Protein AF-A0A4V2XXW0-F1 (afdb_monomer)

Radius of gyration: 16.58 Å; Cα contacts (8 Å, 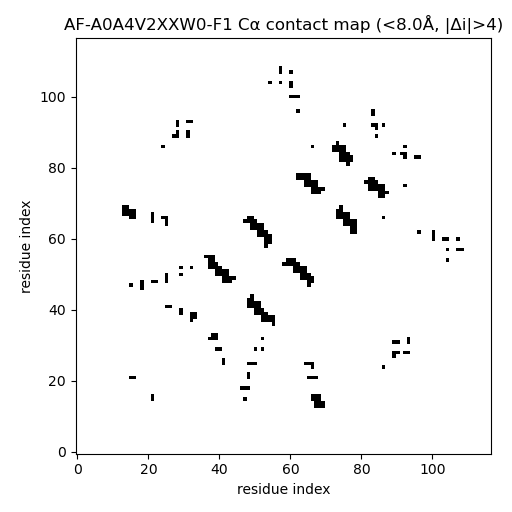|Δi|>4): 169; chains: 1; bounding box: 46×36×48 Å

Solvent-accessible surface area (backbone atoms only — not comparable to full-atom values): 6892 Å² total; per-residue (Å²): 137,90,75,67,95,77,63,73,76,74,73,75,77,59,52,59,49,65,66,67,59,36,47,52,50,46,51,54,38,42,53,54,34,42,75,74,63,34,41,68,46,82,46,74,60,84,87,43,56,33,33,38,37,23,40,74,92,43,69,88,48,64,52,44,35,34,45,29,42,52,96,97,39,52,26,34,25,42,74,88,67,49,77,69,38,50,55,91,41,42,66,62,37,44,52,54,50,48,63,67,44,46,63,60,50,52,68,72,63,45,70,82,62,72,78,76,117

Secondary structure (DSSP, 8-state):
-PPPTTPPPPPPPPEEPPHHHHHHHHHHHHHHHHHTT-EEEEEEETTEEEEEEE-SS-TTSEEEEEEEEETTEEEEE-TT--EEEETT-HHHHHHHHHHHHHHHHHHHS-GGGTT--

Structure (mmCIF, N/CA/C/O backbone):
data_AF-A0A4V2XXW0-F1
#
_entry.id   AF-A0A4V2XXW0-F1
#
loop_
_atom_site.group_PDB
_atom_site.id
_atom_site.type_symbol
_atom_site.label_atom_id
_atom_site.label_alt_id
_atom_site.label_comp_id
_atom_site.label_asym_id
_atom_site.label_entity_id
_atom_site.label_seq_id
_atom_site.pdbx_PDB_ins_code
_atom_site.Cartn_x
_atom_site.Cartn_y
_atom_site.Cartn_z
_atom_site.occupancy
_atom_site.B_iso_or_equiv
_atom_site.auth_seq_id
_atom_site.auth_comp_id
_atom_site.auth_asym_id
_atom_site.auth_atom_id
_atom_site.pdbx_PDB_model_num
ATOM 1 N N . MET A 1 1 ? 33.685 -18.023 4.862 1.00 41.94 1 MET A N 1
ATOM 2 C CA . MET A 1 1 ? 32.243 -17.695 4.828 1.00 41.94 1 MET A CA 1
ATOM 3 C C . MET A 1 1 ? 31.593 -18.658 3.841 1.00 41.94 1 MET A C 1
ATOM 5 O O . MET A 1 1 ? 31.868 -18.550 2.656 1.00 41.94 1 MET A O 1
ATOM 9 N N . TRP A 1 2 ? 30.878 -19.681 4.318 1.00 52.62 2 TRP A N 1
ATOM 10 C CA . TRP A 1 2 ? 30.232 -20.686 3.462 1.00 52.62 2 TRP A CA 1
ATOM 11 C C . TRP A 1 2 ? 28.891 -20.127 2.977 1.00 52.62 2 TRP A C 1
ATOM 13 O O . TRP 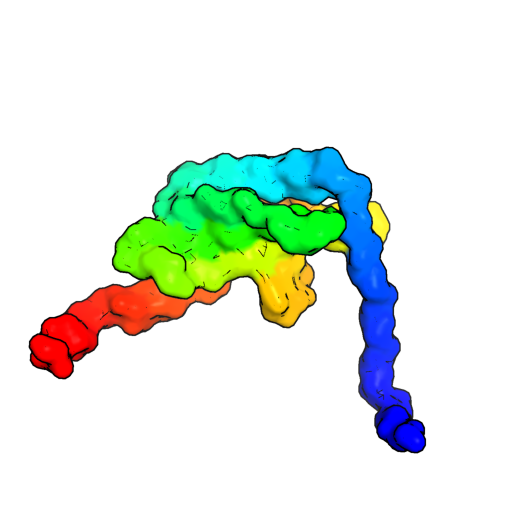A 1 2 ? 28.028 -19.816 3.793 1.00 52.62 2 TRP A O 1
ATOM 23 N N . ILE A 1 3 ? 28.742 -19.948 1.665 1.00 51.56 3 ILE A N 1
ATOM 24 C CA . ILE A 1 3 ? 27.471 -19.590 1.029 1.00 51.56 3 ILE A CA 1
ATOM 25 C C . ILE A 1 3 ? 26.876 -20.897 0.483 1.00 51.56 3 ILE A C 1
ATOM 27 O O . ILE A 1 3 ? 27.563 -21.581 -0.280 1.00 51.56 3 ILE A O 1
ATOM 31 N N . PRO A 1 4 ? 25.658 -21.303 0.884 1.00 47.44 4 PRO A N 1
ATOM 32 C CA . PRO A 1 4 ? 25.052 -22.529 0.384 1.00 47.44 4 PRO A CA 1
ATOM 33 C C . PRO A 1 4 ? 24.756 -22.414 -1.126 1.00 47.44 4 PRO A C 1
ATOM 35 O O . PRO A 1 4 ? 24.288 -21.365 -1.574 1.00 47.44 4 PRO A O 1
ATOM 38 N N . PRO A 1 5 ? 24.976 -23.488 -1.910 1.00 60.94 5 PRO A N 1
ATOM 39 C CA . PRO A 1 5 ? 24.909 -23.475 -3.379 1.00 60.94 5 PRO A CA 1
ATOM 40 C C . PRO A 1 5 ? 23.516 -23.177 -3.966 1.00 60.94 5 PRO A C 1
ATOM 42 O O . PRO A 1 5 ? 23.414 -22.908 -5.157 1.00 60.94 5 PRO A O 1
ATOM 45 N N . ASN A 1 6 ? 22.466 -23.167 -3.136 1.00 49.94 6 ASN A N 1
ATOM 46 C CA . ASN A 1 6 ? 21.077 -22.894 -3.525 1.00 49.94 6 ASN A CA 1
ATOM 47 C C . ASN A 1 6 ? 20.503 -21.607 -2.908 1.00 49.94 6 ASN A C 1
ATOM 49 O O . ASN A 1 6 ? 19.283 -21.456 -2.834 1.00 49.94 6 ASN 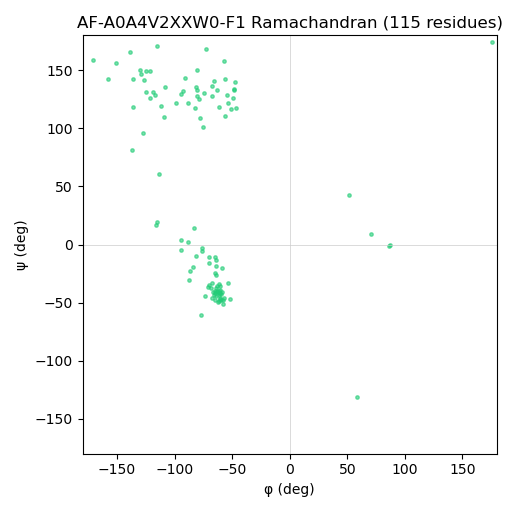A O 1
ATOM 53 N N . ALA A 1 7 ? 21.339 -20.674 -2.442 1.00 48.22 7 ALA A N 1
ATOM 54 C CA . ALA A 1 7 ? 20.830 -19.349 -2.100 1.00 48.22 7 ALA A CA 1
ATOM 55 C C . ALA A 1 7 ? 20.251 -18.715 -3.383 1.00 48.22 7 ALA A C 1
ATOM 57 O O . ALA A 1 7 ? 21.006 -18.553 -4.346 1.00 48.22 7 ALA A O 1
ATOM 58 N N . PRO A 1 8 ? 18.942 -18.386 -3.449 1.00 48.25 8 PRO A N 1
ATOM 59 C CA . PRO A 1 8 ? 18.407 -17.670 -4.598 1.00 48.25 8 PRO A CA 1
ATOM 60 C C . PRO A 1 8 ? 19.249 -16.412 -4.773 1.00 48.25 8 PRO A C 1
ATOM 62 O O . PRO A 1 8 ? 19.485 -15.698 -3.793 1.00 48.25 8 PRO A O 1
ATOM 65 N N . ALA A 1 9 ? 19.751 -16.187 -5.991 1.00 49.50 9 ALA A N 1
ATOM 66 C CA . ALA A 1 9 ? 20.509 -14.987 -6.309 1.00 49.50 9 ALA A CA 1
ATOM 67 C C . ALA A 1 9 ? 19.723 -13.803 -5.750 1.00 49.50 9 ALA A C 1
ATOM 69 O O . ALA A 1 9 ? 18.553 -13.624 -6.099 1.00 49.50 9 ALA A O 1
ATOM 70 N N . ALA A 1 10 ? 20.330 -13.078 -4.805 1.00 50.38 10 ALA A N 1
ATOM 71 C CA . ALA A 1 10 ? 19.689 -11.931 -4.195 1.00 50.38 10 ALA A CA 1
ATOM 72 C C . ALA A 1 10 ? 19.194 -11.054 -5.345 1.00 50.38 10 ALA A C 1
ATOM 74 O O . ALA A 1 10 ? 20.001 -10.631 -6.178 1.00 50.38 10 ALA A O 1
ATOM 75 N N . LEU A 1 11 ? 17.870 -10.873 -5.441 1.00 49.41 11 LEU A N 1
ATOM 76 C CA . LEU A 1 11 ? 17.286 -10.006 -6.457 1.00 49.41 11 LEU A CA 1
ATOM 77 C C . LEU A 1 11 ? 18.065 -8.686 -6.413 1.00 49.41 11 LEU A C 1
ATOM 79 O O . LEU A 1 11 ? 18.346 -8.209 -5.304 1.00 49.41 11 LEU A O 1
ATOM 83 N N . PRO A 1 12 ? 18.469 -8.132 -7.571 1.00 54.69 12 PRO A N 1
ATOM 84 C CA . PRO A 1 12 ? 19.259 -6.911 -7.603 1.00 54.69 12 PRO A CA 1
ATOM 85 C C . PRO A 1 12 ? 18.603 -5.882 -6.688 1.00 54.69 12 PRO A C 1
ATOM 87 O O . PRO A 1 12 ? 17.376 -5.736 -6.703 1.00 54.69 12 PRO A O 1
ATOM 90 N N . LEU A 1 13 ? 19.416 -5.230 -5.845 1.00 54.59 13 LEU A N 1
ATOM 91 C CA . LEU A 1 13 ? 18.907 -4.275 -4.868 1.00 54.59 13 LEU A CA 1
ATOM 92 C C . LEU A 1 13 ? 17.966 -3.306 -5.592 1.00 54.59 13 LEU A C 1
ATOM 94 O O . LEU A 1 13 ? 18.373 -2.721 -6.603 1.00 54.59 13 LEU A O 1
ATOM 98 N N . PRO A 1 14 ? 16.719 -3.151 -5.119 1.00 56.34 14 PRO A N 1
ATOM 99 C CA . PRO A 1 14 ? 15.759 -2.295 -5.787 1.00 56.34 14 PRO A CA 1
ATOM 100 C C . PRO A 1 14 ? 16.373 -0.911 -5.971 1.00 56.34 14 PRO A C 1
ATOM 102 O O . PRO A 1 14 ? 16.802 -0.265 -5.012 1.00 56.34 14 PRO A O 1
ATOM 105 N N . THR A 1 15 ? 16.450 -0.463 -7.224 1.00 63.56 15 THR A N 1
ATOM 106 C CA . THR A 1 15 ? 16.888 0.898 -7.519 1.00 63.56 15 THR A CA 1
ATOM 107 C C . THR A 1 15 ? 15.717 1.801 -7.168 1.00 63.56 15 THR A C 1
ATOM 109 O O . THR A 1 15 ? 14.713 1.858 -7.880 1.00 63.56 15 THR A O 1
ATOM 112 N N . TYR A 1 16 ? 15.788 2.437 -6.004 1.00 61.03 16 TYR A N 1
ATOM 113 C CA . TYR A 1 16 ? 14.767 3.384 -5.574 1.00 61.03 16 TYR A CA 1
ATOM 114 C C . TYR A 1 16 ? 14.755 4.563 -6.552 1.00 61.03 16 TYR A C 1
ATOM 116 O O . TYR A 1 16 ? 15.808 5.066 -6.946 1.00 61.03 16 TYR A O 1
ATOM 124 N N . SER A 1 17 ? 13.567 4.972 -6.999 1.00 56.75 17 SER A N 1
ATOM 125 C CA . SER A 1 17 ? 13.425 6.035 -7.999 1.00 56.75 17 SER A CA 1
ATOM 126 C C . SER A 1 17 ? 14.085 7.336 -7.560 1.00 56.75 17 SER A C 1
ATOM 128 O O . SER A 1 17 ? 14.120 7.630 -6.365 1.00 56.75 17 SER A O 1
ATOM 130 N N . GLY A 1 18 ? 14.409 8.200 -8.527 1.00 63.38 18 GLY A N 1
ATOM 131 C CA . GLY A 1 18 ? 14.578 9.624 -8.244 1.00 63.38 18 GLY A CA 1
ATOM 132 C C . GLY A 1 18 ? 13.399 10.157 -7.402 1.00 63.38 18 GLY A C 1
ATOM 133 O O . GLY A 1 18 ? 12.251 9.763 -7.647 1.00 63.38 18 GLY A O 1
ATOM 134 N N . PRO A 1 19 ? 13.660 11.026 -6.412 1.00 67.25 19 PRO A N 1
ATOM 135 C CA . PRO A 1 19 ? 12.765 11.300 -5.279 1.00 67.25 19 PRO A CA 1
ATOM 136 C C . PRO A 1 19 ? 11.335 11.688 -5.691 1.00 67.25 19 PRO A C 1
ATOM 138 O O . PRO A 1 19 ? 10.355 11.305 -5.052 1.00 67.25 19 PRO A O 1
ATOM 141 N N . TRP A 1 20 ? 11.194 12.373 -6.826 1.00 77.75 20 TRP A N 1
ATOM 142 C CA . TRP A 1 20 ? 9.909 12.829 -7.350 1.00 77.75 20 TRP A CA 1
ATOM 143 C C . TRP A 1 20 ? 8.958 11.708 -7.791 1.00 77.75 20 TRP A C 1
ATOM 145 O O . TRP A 1 20 ? 7.763 11.792 -7.506 1.00 77.75 20 TRP A O 1
ATOM 155 N N . ARG A 1 21 ? 9.447 10.648 -8.455 1.00 83.38 21 ARG A N 1
ATOM 156 C CA . ARG A 1 21 ? 8.569 9.588 -8.996 1.00 83.38 21 ARG A CA 1
ATOM 157 C C . ARG A 1 21 ? 8.012 8.688 -7.894 1.00 83.38 21 ARG A C 1
ATOM 159 O O . ARG A 1 21 ? 6.810 8.431 -7.884 1.00 83.38 21 ARG A O 1
ATOM 166 N N . ALA A 1 22 ? 8.843 8.269 -6.935 1.00 84.75 22 ALA A N 1
ATOM 167 C CA . ALA A 1 22 ? 8.373 7.546 -5.750 1.00 84.75 22 ALA A CA 1
ATOM 168 C C . ALA A 1 22 ? 7.354 8.381 -4.985 1.00 84.75 22 ALA A C 1
ATOM 170 O O . ALA A 1 22 ? 6.276 7.885 -4.666 1.00 84.75 22 ALA A O 1
ATOM 171 N N . ARG A 1 23 ? 7.662 9.661 -4.736 1.00 88.56 23 ARG A N 1
ATOM 172 C CA . ARG A 1 23 ? 6.744 10.556 -4.035 1.00 88.56 23 ARG A CA 1
ATOM 173 C C . ARG A 1 23 ? 5.393 10.640 -4.742 1.00 88.56 23 ARG A C 1
ATOM 175 O O . ARG A 1 23 ? 4.376 10.480 -4.080 1.00 88.56 23 ARG A O 1
ATOM 182 N N . TRP A 1 24 ? 5.375 10.812 -6.065 1.00 90.81 24 TRP A N 1
ATOM 183 C CA . TRP A 1 24 ? 4.137 10.844 -6.848 1.00 90.81 24 TRP A CA 1
ATOM 184 C C . TRP A 1 24 ? 3.309 9.561 -6.693 1.00 90.81 24 TRP A C 1
ATOM 186 O O . TRP A 1 24 ? 2.133 9.620 -6.334 1.00 90.81 24 TRP A O 1
ATOM 196 N N . HIS A 1 25 ? 3.922 8.389 -6.887 1.00 92.94 25 HIS A N 1
ATOM 197 C CA . HIS A 1 25 ? 3.219 7.109 -6.762 1.00 92.94 25 HIS A CA 1
ATOM 198 C C . HIS A 1 25 ? 2.713 6.839 -5.341 1.00 92.94 25 HIS A C 1
ATOM 200 O O . HIS A 1 25 ? 1.614 6.306 -5.175 1.00 92.94 25 HIS A O 1
ATOM 206 N N . LEU A 1 26 ? 3.476 7.215 -4.315 1.00 94.38 26 LEU A N 1
ATOM 207 C CA . LEU A 1 26 ? 3.046 7.099 -2.922 1.00 94.38 26 LEU A CA 1
ATOM 208 C C . LEU A 1 26 ? 1.925 8.090 -2.589 1.00 94.38 26 LEU A C 1
ATOM 210 O O . LEU A 1 26 ? 1.011 7.742 -1.847 1.00 94.38 26 LEU A O 1
ATOM 214 N N . THR A 1 27 ? 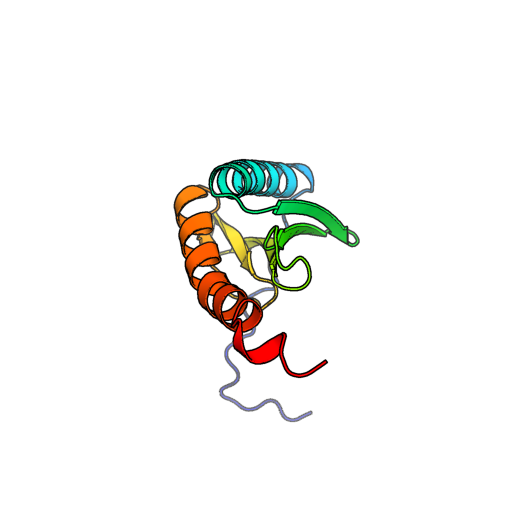1.931 9.294 -3.163 1.00 94.62 27 THR A N 1
ATOM 215 C CA . THR A 1 27 ? 0.822 10.247 -3.018 1.00 94.62 27 THR A CA 1
ATOM 216 C C . THR A 1 27 ? -0.463 9.717 -3.658 1.00 94.62 27 THR A C 1
ATOM 218 O O . THR A 1 27 ? -1.522 9.814 -3.039 1.00 94.62 27 THR A O 1
ATOM 221 N N . LEU A 1 28 ? -0.381 9.098 -4.840 1.00 94.56 28 LEU A N 1
ATOM 222 C CA . LEU A 1 28 ? -1.540 8.456 -5.472 1.00 94.56 28 LEU A CA 1
ATOM 223 C C . LEU A 1 28 ? -2.094 7.314 -4.613 1.00 94.56 28 LEU A C 1
ATOM 225 O O . LEU A 1 28 ? -3.287 7.291 -4.319 1.00 94.56 28 LEU A O 1
ATOM 229 N N . LEU A 1 29 ? -1.229 6.414 -4.134 1.00 96.31 29 LEU A N 1
ATOM 230 C CA . LEU A 1 29 ? -1.644 5.330 -3.236 1.00 96.31 29 LEU A CA 1
ATOM 231 C C . LEU A 1 29 ? -2.254 5.871 -1.936 1.00 96.31 29 LEU A C 1
ATOM 233 O O . LEU A 1 29 ? -3.247 5.344 -1.443 1.00 96.31 29 LEU A O 1
ATOM 237 N N . SER A 1 30 ? -1.690 6.952 -1.397 1.00 96.12 30 SER A N 1
ATOM 238 C CA . SER A 1 30 ? -2.215 7.623 -0.211 1.00 96.12 30 SER A CA 1
ATOM 239 C C . SER A 1 30 ? -3.647 8.114 -0.411 1.00 96.12 30 SER A C 1
ATOM 241 O O . SER A 1 30 ? -4.446 8.026 0.519 1.00 96.12 30 SER A O 1
ATOM 243 N N . LEU A 1 31 ? -3.972 8.660 -1.584 1.00 96.56 31 LEU A N 1
ATOM 244 C CA . LEU A 1 31 ? -5.319 9.145 -1.878 1.00 96.56 31 LEU A CA 1
ATOM 245 C C . LEU A 1 31 ? -6.328 7.991 -1.890 1.00 96.56 31 LEU A C 1
ATOM 247 O O . LEU A 1 31 ? -7.357 8.076 -1.221 1.00 96.56 31 LEU A O 1
ATOM 251 N N . VAL A 1 32 ? -5.993 6.900 -2.584 1.00 96.75 32 VAL A N 1
ATOM 252 C CA . VAL A 1 32 ? -6.828 5.691 -2.658 1.00 96.75 32 VAL A CA 1
ATOM 253 C C . VAL A 1 32 ? -7.055 5.101 -1.265 1.00 96.75 32 VAL A C 1
ATOM 255 O O . VAL A 1 32 ? -8.185 4.857 -0.855 1.00 96.75 32 VAL A O 1
ATOM 258 N N . MET A 1 33 ? -5.989 4.961 -0.478 1.00 95.75 33 MET A N 1
ATOM 259 C CA . MET A 1 33 ? -6.083 4.420 0.878 1.00 95.75 33 MET A CA 1
ATOM 260 C C . MET A 1 33 ? -6.966 5.251 1.801 1.00 95.75 33 MET A C 1
ATOM 262 O O . MET A 1 33 ? -7.771 4.700 2.551 1.00 95.75 33 MET A O 1
ATOM 266 N N . ARG A 1 34 ? -6.850 6.581 1.725 1.00 95.38 34 ARG A N 1
ATOM 267 C CA . ARG A 1 34 ? -7.708 7.489 2.494 1.00 95.38 34 ARG A CA 1
ATOM 268 C C . ARG A 1 34 ? -9.172 7.361 2.101 1.00 95.38 34 ARG A C 1
ATOM 270 O O . ARG A 1 34 ? -10.024 7.385 2.985 1.00 95.38 34 ARG A O 1
ATOM 277 N N . ARG A 1 35 ? -9.460 7.202 0.805 1.00 94.94 35 ARG A N 1
ATOM 278 C CA . ARG A 1 35 ? -10.819 6.941 0.311 1.00 94.94 35 ARG A CA 1
ATOM 279 C C . ARG A 1 35 ? -11.383 5.639 0.886 1.00 94.94 35 ARG A C 1
ATOM 281 O O . ARG A 1 35 ? -12.552 5.607 1.247 1.00 94.94 35 ARG A O 1
ATOM 288 N N . ASN A 1 36 ? -10.538 4.626 1.064 1.00 92.06 36 ASN A N 1
ATOM 289 C CA . ASN A 1 36 ? -10.900 3.334 1.654 1.00 92.06 36 ASN A CA 1
ATOM 290 C C . ASN A 1 36 ? -10.898 3.341 3.200 1.00 92.06 36 ASN A C 1
ATOM 292 O O . ASN A 1 36 ? -10.908 2.284 3.822 1.00 92.06 36 ASN A O 1
ATOM 296 N N . GLY A 1 37 ? -10.860 4.518 3.837 1.00 92.44 37 GLY A N 1
ATOM 297 C CA . GLY A 1 37 ? -10.972 4.670 5.293 1.00 92.44 37 GLY A CA 1
ATOM 298 C C . GLY A 1 37 ? -9.662 4.531 6.076 1.00 92.44 37 GLY A C 1
ATOM 299 O O . GLY A 1 37 ? -9.658 4.721 7.295 1.00 92.44 37 GLY A O 1
ATOM 300 N N . TRP A 1 38 ? -8.537 4.270 5.408 1.00 94.69 38 TRP A N 1
ATOM 301 C CA . TRP A 1 38 ? -7.234 4.151 6.061 1.00 94.69 38 TRP A CA 1
ATOM 302 C C . TRP A 1 38 ? -6.606 5.515 6.339 1.00 94.69 38 TRP A C 1
ATOM 304 O O . TRP A 1 38 ? -6.783 6.491 5.604 1.00 94.69 38 TRP A O 1
ATOM 314 N N . LYS A 1 39 ? -5.799 5.593 7.397 1.00 96.25 39 LYS A N 1
ATOM 315 C CA . LYS A 1 39 ? -4.944 6.755 7.633 1.00 96.25 39 LYS A CA 1
ATOM 316 C C . LYS A 1 39 ? -3.592 6.536 6.980 1.00 96.25 39 LYS A C 1
ATOM 318 O O . LYS A 1 39 ? -3.061 5.430 6.963 1.00 96.25 39 LYS A O 1
ATOM 323 N N . THR A 1 40 ? -3.030 7.612 6.436 1.00 96.75 40 THR A N 1
ATOM 324 C CA . THR A 1 40 ? -1.747 7.550 5.740 1.00 96.75 40 THR A CA 1
ATOM 325 C C . THR A 1 40 ? -0.835 8.705 6.120 1.00 96.75 40 THR A C 1
ATOM 327 O O . THR A 1 40 ? -1.275 9.848 6.281 1.00 96.75 40 THR A O 1
ATOM 330 N N . GLN A 1 41 ? 0.456 8.408 6.221 1.00 95.38 41 GLN A N 1
ATOM 331 C CA . GLN A 1 41 ? 1.512 9.364 6.510 1.00 95.38 41 GLN A CA 1
ATOM 332 C C . GLN A 1 41 ? 2.700 9.092 5.588 1.00 95.38 41 GLN A C 1
ATOM 334 O O . GLN A 1 41 ? 3.304 8.021 5.640 1.00 95.38 41 GLN A O 1
ATOM 339 N N . LEU A 1 42 ? 3.050 10.069 4.754 1.00 92.75 42 LEU A N 1
ATOM 340 C CA . LEU A 1 42 ? 4.284 10.011 3.979 1.00 92.75 42 LEU A CA 1
ATOM 341 C C . LEU A 1 42 ? 5.468 10.291 4.914 1.00 92.75 42 LEU A C 1
ATOM 343 O O . LEU A 1 42 ? 5.448 11.256 5.676 1.00 92.75 42 LEU A O 1
ATOM 347 N N . ARG A 1 43 ? 6.485 9.438 4.863 1.00 90.62 43 ARG A N 1
ATOM 348 C CA . ARG A 1 43 ? 7.722 9.517 5.637 1.00 90.62 43 ARG A CA 1
ATOM 349 C C . ARG A 1 43 ? 8.910 9.500 4.682 1.00 90.62 43 ARG A C 1
ATOM 351 O O . ARG A 1 43 ? 8.860 8.883 3.619 1.00 90.62 43 ARG A O 1
ATOM 358 N N . THR A 1 44 ? 9.986 10.155 5.086 1.00 81.56 44 THR A N 1
ATOM 359 C CA . THR A 1 44 ? 11.254 10.135 4.358 1.00 81.56 44 THR A CA 1
ATOM 360 C C . THR A 1 44 ? 12.317 9.586 5.294 1.00 81.56 44 THR A C 1
ATOM 362 O O . THR A 1 44 ? 12.471 10.077 6.410 1.00 81.56 44 THR A O 1
ATOM 365 N N . THR A 1 45 ? 13.029 8.553 4.854 1.00 78.38 45 THR A N 1
ATOM 366 C CA . THR A 1 45 ? 14.117 7.920 5.607 1.00 78.38 45 THR A CA 1
ATOM 367 C C . THR A 1 45 ? 15.344 7.882 4.704 1.00 78.38 45 THR A C 1
ATOM 369 O O . THR A 1 45 ? 15.470 7.018 3.834 1.00 78.38 45 THR A O 1
ATOM 372 N N . GLY A 1 46 ? 16.224 8.876 4.861 1.00 75.94 46 GLY A N 1
ATOM 373 C CA . GLY A 1 46 ? 17.328 9.110 3.929 1.00 75.94 46 GLY A CA 1
ATOM 374 C C . GLY A 1 46 ? 16.8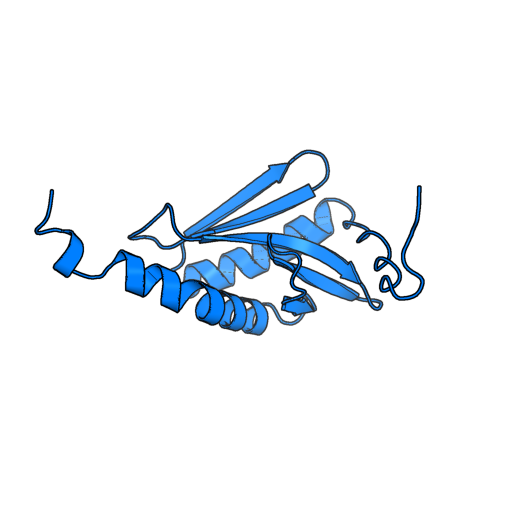06 9.357 2.502 1.00 75.94 46 GLY A C 1
ATOM 375 O O . GLY A 1 46 ? 15.869 10.139 2.337 1.00 75.94 46 GLY A O 1
ATOM 376 N N . PRO A 1 47 ? 17.344 8.684 1.467 1.00 72.00 47 PRO A N 1
ATOM 377 C CA . PRO A 1 47 ? 16.868 8.844 0.091 1.00 72.00 47 PRO A CA 1
ATOM 378 C C . PRO A 1 47 ? 15.540 8.119 -0.193 1.00 72.00 47 PRO A C 1
ATOM 380 O O . PRO A 1 47 ? 15.004 8.235 -1.294 1.00 72.00 47 PRO A O 1
ATOM 383 N N . ARG A 1 48 ? 15.004 7.337 0.756 1.00 77.50 48 ARG A N 1
ATOM 384 C CA . ARG A 1 48 ? 13.800 6.524 0.541 1.00 77.50 48 ARG A CA 1
ATOM 385 C C . ARG A 1 48 ? 12.547 7.264 0.990 1.00 77.50 48 ARG A C 1
ATOM 387 O O . ARG A 1 48 ? 12.453 7.724 2.129 1.00 77.50 48 ARG A O 1
ATOM 394 N N . HIS A 1 49 ? 11.552 7.301 0.110 1.00 86.69 49 HIS A N 1
ATOM 395 C CA . HIS A 1 49 ? 10.196 7.709 0.457 1.00 86.69 49 HIS A CA 1
ATOM 396 C C . HIS A 1 49 ? 9.371 6.483 0.840 1.00 86.69 49 HIS A C 1
ATOM 398 O O . HIS A 1 49 ? 9.373 5.474 0.134 1.00 86.69 49 HIS A O 1
ATOM 404 N N . LEU A 1 50 ? 8.670 6.590 1.964 1.00 92.50 50 LEU A N 1
ATOM 405 C CA . LEU A 1 50 ? 7.826 5.549 2.530 1.00 92.50 50 LEU A CA 1
ATOM 406 C C . LEU A 1 50 ? 6.432 6.112 2.778 1.00 92.50 50 LEU A C 1
ATOM 408 O O . LEU A 1 50 ? 6.280 7.242 3.230 1.00 92.50 50 LEU A O 1
ATOM 412 N N . LEU A 1 51 ? 5.403 5.317 2.538 1.00 95.50 51 LEU A N 1
ATOM 413 C CA . LEU A 1 51 ? 4.038 5.618 2.929 1.00 95.50 51 LEU A CA 1
ATOM 414 C C . LEU A 1 51 ? 3.640 4.680 4.061 1.00 95.50 51 LEU A C 1
ATOM 416 O O . LEU A 1 51 ? 3.453 3.487 3.844 1.00 95.50 51 LEU A O 1
ATOM 420 N N . ARG A 1 52 ? 3.494 5.224 5.268 1.00 96.06 52 ARG A N 1
ATOM 421 C CA . ARG A 1 52 ? 2.884 4.504 6.384 1.00 96.06 52 ARG A CA 1
ATOM 422 C C . ARG A 1 52 ? 1.372 4.536 6.206 1.00 96.06 52 ARG A C 1
ATOM 424 O O . ARG A 1 52 ? 0.800 5.618 6.100 1.00 96.06 52 ARG A O 1
ATOM 431 N N . ILE A 1 53 ? 0.742 3.373 6.200 1.00 95.94 53 ILE A N 1
ATOM 432 C CA . ILE A 1 53 ? -0.706 3.170 6.105 1.00 95.94 53 ILE A CA 1
ATOM 433 C C . ILE A 1 53 ? -1.129 2.451 7.380 1.00 95.94 53 ILE A C 1
ATOM 435 O O . ILE A 1 53 ? -0.469 1.494 7.767 1.00 95.94 53 ILE A O 1
ATOM 439 N N . TYR A 1 54 ? -2.166 2.916 8.065 1.00 95.25 54 TYR A N 1
ATOM 440 C CA . TYR A 1 54 ? -2.558 2.365 9.363 1.00 95.25 54 TYR A CA 1
ATOM 441 C C . TYR A 1 54 ? -4.054 2.508 9.635 1.00 95.25 54 TYR A C 1
ATOM 443 O O . TYR A 1 54 ? -4.728 3.374 9.061 1.00 95.25 54 TYR A O 1
ATOM 451 N N . SER A 1 55 ? -4.570 1.635 10.503 1.00 91.00 55 SER A N 1
ATOM 452 C CA . SER A 1 55 ? -5.974 1.647 10.919 1.00 91.00 55 SER A CA 1
ATOM 453 C C . SER A 1 55 ? -6.275 2.893 11.750 1.00 91.00 55 SER A C 1
ATOM 455 O O . SER A 1 55 ? -5.504 3.263 12.635 1.00 91.00 55 SER A O 1
ATOM 457 N N . LYS A 1 56 ? -7.416 3.547 11.491 1.00 87.75 56 LYS A N 1
ATOM 458 C CA . LYS A 1 56 ? -7.836 4.733 12.255 1.00 87.75 56 LYS A CA 1
ATOM 459 C C . LYS A 1 56 ? -8.046 4.402 13.731 1.00 87.75 56 LYS A C 1
ATOM 461 O O . LYS A 1 56 ? -7.653 5.197 14.577 1.00 87.75 56 LYS A O 1
ATOM 466 N N . CYS A 1 57 ? -8.686 3.277 14.026 1.00 84.75 57 CYS A N 1
ATOM 467 C CA . CYS A 1 57 ? -9.041 2.925 15.395 1.00 84.75 57 CYS A CA 1
ATOM 468 C C . CYS A 1 57 ? -7.995 2.013 16.072 1.00 84.75 57 CYS A C 1
ATOM 470 O O . CYS A 1 57 ? -8.0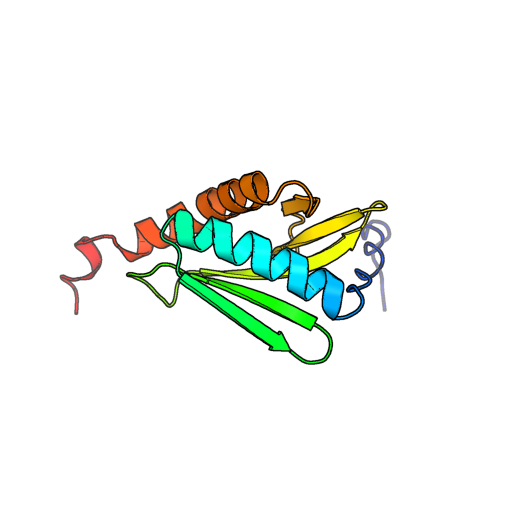63 1.826 17.278 1.00 84.75 57 CYS A O 1
ATOM 472 N N . THR A 1 58 ? -6.963 1.564 15.342 1.00 86.56 58 THR A N 1
ATOM 473 C CA . THR A 1 58 ? -5.756 0.947 15.931 1.00 86.56 58 THR A CA 1
ATOM 474 C C . THR A 1 58 ? -4.486 1.460 15.237 1.00 86.56 58 THR A C 1
ATOM 476 O O . THR A 1 58 ? -3.947 0.801 14.345 1.00 86.56 58 THR A O 1
ATOM 479 N N . PRO A 1 59 ? -3.969 2.648 15.609 1.00 88.06 59 PRO A N 1
ATOM 480 C CA . PRO A 1 59 ? -2.853 3.275 14.891 1.00 88.06 59 PRO A CA 1
ATOM 481 C C . PRO A 1 59 ? -1.527 2.500 14.923 1.00 88.06 59 PRO A C 1
ATOM 483 O O . PRO A 1 59 ? -0.643 2.738 14.095 1.00 88.06 59 PRO A O 1
ATOM 486 N N . THR A 1 60 ? -1.382 1.566 15.866 1.00 88.38 60 THR A N 1
ATOM 487 C CA . THR A 1 60 ? -0.241 0.647 15.963 1.00 88.38 60 THR A CA 1
ATOM 488 C C . THR A 1 60 ? -0.212 -0.353 14.805 1.00 88.38 60 THR A C 1
ATOM 490 O O . THR A 1 60 ? 0.868 -0.684 14.310 1.00 88.38 60 THR A O 1
ATOM 493 N N . ILE A 1 61 ? -1.381 -0.767 14.304 1.00 90.94 61 ILE A N 1
ATOM 494 C CA . ILE A 1 61 ? -1.514 -1.725 13.207 1.00 90.94 61 ILE A CA 1
ATOM 495 C C . ILE A 1 61 ? -1.491 -0.997 11.865 1.00 90.94 61 ILE A C 1
ATOM 497 O O . ILE A 1 61 ? -2.309 -0.120 11.572 1.00 90.94 61 ILE A O 1
ATOM 501 N N . GLY A 1 62 ? -0.534 -1.376 11.024 1.00 93.88 62 GLY A N 1
ATOM 502 C CA . GLY A 1 62 ? -0.347 -0.771 9.718 1.00 93.88 62 GLY A CA 1
ATOM 503 C C . GLY A 1 62 ? 0.874 -1.300 8.983 1.00 93.88 62 GLY A C 1
ATOM 504 O O . GLY A 1 62 ? 1.706 -2.003 9.552 1.00 93.88 62 GLY A O 1
ATOM 505 N N . GLU A 1 63 ? 1.021 -0.873 7.736 1.00 94.50 63 GLU A N 1
ATOM 506 C CA . GLU A 1 63 ? 2.072 -1.282 6.808 1.00 94.50 63 GLU A CA 1
ATOM 507 C C . GLU A 1 63 ? 2.877 -0.060 6.352 1.00 94.50 63 GLU A C 1
ATOM 509 O O . GLU A 1 63 ? 2.350 1.053 6.275 1.00 94.50 63 GLU A O 1
ATOM 514 N N . SER A 1 64 ? 4.160 -0.246 6.052 1.00 95.31 64 SER A N 1
ATOM 515 C CA . SER A 1 64 ? 4.985 0.802 5.443 1.00 95.31 64 SER A CA 1
ATOM 516 C C . SER A 1 64 ? 5.329 0.393 4.020 1.00 95.31 64 SER A C 1
ATOM 518 O O . SER A 1 64 ? 5.977 -0.621 3.804 1.00 95.31 64 SER A O 1
ATOM 520 N N . VAL A 1 65 ? 4.914 1.196 3.047 1.00 94.62 65 VAL A N 1
ATOM 521 C CA . VAL A 1 65 ? 5.075 0.889 1.624 1.00 94.62 65 VAL A CA 1
ATOM 522 C C . VAL A 1 65 ? 6.132 1.789 1.008 1.00 94.62 65 VAL A C 1
ATOM 524 O O . VAL A 1 65 ? 6.130 2.998 1.224 1.00 94.62 65 VAL A O 1
ATOM 527 N N . SER A 1 66 ? 7.018 1.212 0.209 1.00 92.75 66 SER A N 1
ATOM 528 C CA . SER A 1 66 ? 8.006 1.929 -0.594 1.00 92.75 66 SER A CA 1
ATOM 529 C C . SER A 1 66 ? 7.740 1.734 -2.088 1.00 92.75 66 SER A C 1
ATOM 531 O O . SER A 1 66 ? 6.884 0.936 -2.479 1.00 92.75 66 SER A O 1
ATOM 533 N N . VAL A 1 67 ? 8.453 2.487 -2.926 1.00 91.44 67 VAL A N 1
ATOM 534 C CA . VAL A 1 67 ? 8.442 2.305 -4.382 1.00 91.44 67 VAL A CA 1
ATOM 535 C C . VAL A 1 67 ? 9.832 1.909 -4.848 1.00 91.44 67 VAL A C 1
ATOM 537 O O . VAL A 1 67 ? 10.813 2.593 -4.549 1.00 91.44 67 VAL A O 1
ATOM 540 N N . ALA A 1 68 ? 9.891 0.829 -5.614 1.00 87.56 68 ALA A N 1
ATOM 541 C CA . ALA A 1 68 ? 11.114 0.232 -6.119 1.00 87.56 68 ALA A CA 1
ATOM 542 C C . ALA A 1 68 ? 11.027 0.012 -7.633 1.00 87.56 68 ALA A C 1
ATOM 544 O O . ALA A 1 68 ? 9.950 -0.274 -8.162 1.00 87.56 68 ALA A O 1
ATOM 545 N N . TRP A 1 69 ? 12.155 0.144 -8.335 1.00 84.06 69 TRP A N 1
ATOM 546 C CA . TRP A 1 69 ? 12.265 -0.318 -9.718 1.00 84.06 69 TRP A CA 1
ATOM 547 C C . TRP A 1 69 ? 12.518 -1.823 -9.728 1.00 84.06 69 TRP A C 1
ATOM 549 O O . TRP A 1 69 ? 13.454 -2.291 -9.079 1.00 84.06 69 TRP A O 1
ATOM 559 N N . GLY A 1 70 ? 11.705 -2.562 -10.474 1.00 82.19 70 GLY A N 1
ATOM 560 C CA . GLY A 1 70 ? 11.845 -4.002 -10.659 1.00 82.19 70 GLY A CA 1
ATOM 561 C C . GLY A 1 70 ? 11.148 -4.443 -11.939 1.00 82.19 70 GLY A C 1
ATOM 562 O O . GLY A 1 70 ? 10.106 -3.894 -12.295 1.00 82.19 70 GLY A O 1
ATOM 563 N N . ASP A 1 71 ? 11.740 -5.405 -12.646 1.00 82.25 71 ASP A N 1
ATOM 564 C CA . ASP A 1 71 ? 11.148 -6.007 -13.851 1.00 82.25 71 ASP A CA 1
ATOM 565 C C . ASP A 1 71 ? 10.685 -4.969 -14.903 1.00 82.25 71 ASP A C 1
ATOM 567 O O . ASP A 1 71 ? 9.573 -5.001 -15.424 1.00 82.25 71 ASP A O 1
ATOM 571 N N . GLY A 1 72 ? 11.511 -3.941 -15.139 1.00 83.00 72 GLY A N 1
ATOM 572 C CA . GLY A 1 72 ? 11.225 -2.883 -16.119 1.00 83.00 72 GLY A CA 1
ATOM 573 C C . GLY A 1 72 ? 10.093 -1.910 -15.747 1.00 83.00 72 GLY A C 1
ATOM 574 O O . GLY A 1 72 ? 9.702 -1.090 -16.581 1.00 83.00 72 GLY A O 1
ATOM 575 N N . ALA A 1 73 ? 9.568 -1.958 -14.519 1.00 88.00 73 ALA A N 1
ATOM 576 C CA . ALA A 1 73 ? 8.510 -1.068 -14.049 1.00 88.00 73 ALA A CA 1
ATOM 577 C C . ALA A 1 73 ? 8.734 -0.575 -12.608 1.00 88.00 73 ALA A C 1
ATOM 579 O O . ALA A 1 73 ? 9.545 -1.097 -11.846 1.00 88.00 73 ALA A O 1
ATOM 580 N N . TRP A 1 74 ? 7.981 0.456 -12.214 1.00 88.88 74 TRP A N 1
ATOM 581 C CA . TRP A 1 74 ? 7.870 0.864 -10.811 1.00 88.88 74 TRP A CA 1
ATOM 582 C C . TRP A 1 74 ? 6.860 -0.027 -10.101 1.00 88.88 74 TRP A C 1
ATOM 584 O O . TRP A 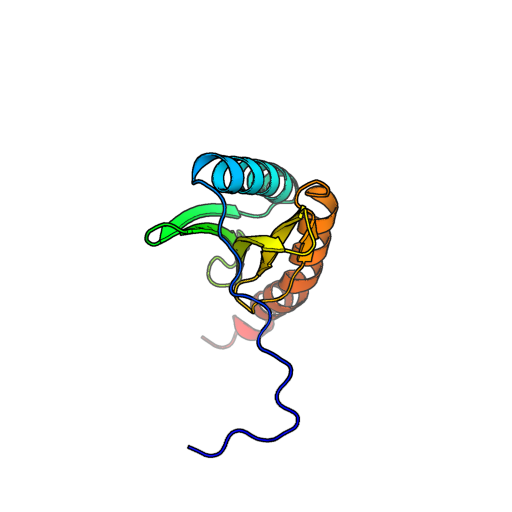1 74 ? 5.768 -0.240 -10.632 1.00 88.88 74 TRP A O 1
ATOM 594 N N . TRP A 1 75 ? 7.189 -0.482 -8.898 1.00 93.12 75 TRP A N 1
ATOM 595 C CA . TRP A 1 75 ? 6.328 -1.321 -8.071 1.00 93.12 75 TRP A CA 1
ATOM 596 C C . TRP A 1 75 ? 6.199 -0.785 -6.655 1.00 93.12 75 TRP A C 1
ATOM 598 O O . TRP A 1 75 ? 7.129 -0.189 -6.112 1.00 93.12 75 TRP A O 1
ATOM 608 N N . TYR A 1 76 ? 5.049 -1.063 -6.045 1.00 93.00 76 TYR A N 1
ATOM 609 C CA . TYR A 1 76 ? 4.870 -0.914 -4.608 1.00 93.00 76 TYR A CA 1
ATOM 610 C C . TYR A 1 76 ? 5.449 -2.127 -3.882 1.00 93.00 76 TYR A C 1
ATOM 612 O O . TYR A 1 76 ? 5.147 -3.268 -4.238 1.00 93.00 76 TYR A O 1
ATOM 620 N N . GLN A 1 77 ? 6.233 -1.872 -2.841 1.00 92.94 77 GLN A N 1
ATOM 621 C CA . GLN A 1 77 ? 6.856 -2.899 -2.015 1.00 92.94 77 GLN A CA 1
ATOM 622 C C . GLN A 1 77 ? 6.485 -2.687 -0.546 1.00 92.94 77 GLN A C 1
ATOM 624 O O . GLN A 1 77 ? 6.589 -1.565 -0.047 1.00 92.94 77 GLN A O 1
ATOM 629 N N . SER A 1 78 ? 6.051 -3.740 0.145 1.00 92.56 78 SER A N 1
ATOM 630 C CA . SER A 1 78 ? 5.786 -3.696 1.590 1.00 92.56 78 SER A CA 1
ATOM 631 C C . SER A 1 78 ? 7.084 -3.631 2.404 1.00 92.56 78 SER A C 1
ATOM 633 O O . SER A 1 78 ? 8.177 -3.902 1.901 1.00 92.56 78 SER A O 1
ATOM 635 N N . SER A 1 79 ? 6.966 -3.347 3.700 1.00 90.38 79 SER A N 1
ATOM 636 C CA . SER A 1 79 ? 8.092 -3.397 4.636 1.00 90.38 79 SER A CA 1
ATOM 637 C C . SER A 1 79 ? 8.648 -4.810 4.819 1.00 90.38 79 SER A C 1
ATOM 639 O O . SER A 1 79 ? 9.830 -4.963 5.111 1.00 90.38 79 SER A O 1
ATOM 641 N N . THR A 1 80 ? 7.830 -5.836 4.564 1.00 86.19 80 THR A N 1
ATOM 642 C CA . THR A 1 80 ? 8.239 -7.249 4.553 1.00 86.19 80 THR A CA 1
ATOM 643 C C . THR A 1 80 ? 9.013 -7.651 3.292 1.00 86.19 80 THR A C 1
ATOM 645 O O . THR A 1 80 ? 9.461 -8.788 3.185 1.00 86.19 80 THR A O 1
ATOM 648 N N . GLY A 1 81 ? 9.177 -6.740 2.325 1.00 87.12 81 GLY A N 1
ATOM 649 C CA . GLY A 1 81 ? 9.869 -6.995 1.060 1.00 87.12 81 GLY A CA 1
ATOM 650 C C . GLY A 1 81 ? 8.983 -7.578 -0.044 1.00 87.12 81 GLY A C 1
ATOM 651 O O . GLY A 1 81 ? 9.468 -7.771 -1.161 1.00 87.12 81 GLY A O 1
ATOM 652 N N . LEU A 1 82 ? 7.692 -7.806 0.224 1.00 89.62 82 LEU A N 1
ATOM 653 C CA . LEU A 1 82 ? 6.730 -8.322 -0.749 1.00 89.62 82 LEU A CA 1
ATOM 654 C C . LEU A 1 82 ? 6.463 -7.292 -1.854 1.00 89.62 82 LEU A C 1
ATOM 656 O O . LEU A 1 82 ? 6.078 -6.150 -1.588 1.00 89.62 82 LEU A O 1
ATOM 660 N N . TRP A 1 83 ? 6.607 -7.723 -3.106 1.00 91.00 83 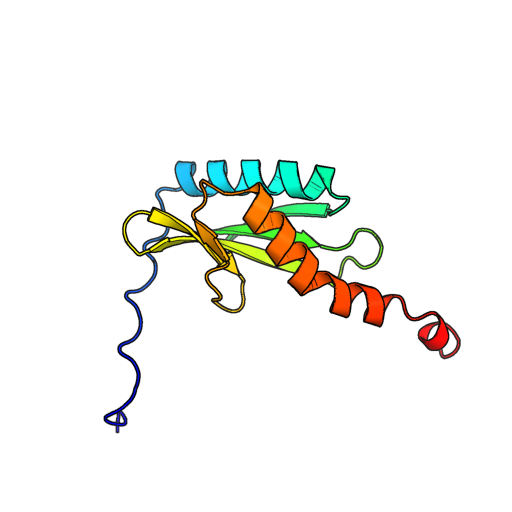TRP A N 1
ATOM 661 C CA . TRP A 1 83 ? 6.228 -6.947 -4.286 1.00 91.00 83 TRP A CA 1
ATOM 662 C C . TRP A 1 83 ? 4.711 -7.019 -4.473 1.00 91.00 83 TRP A C 1
ATOM 664 O O . TRP A 1 83 ? 4.159 -8.059 -4.823 1.00 91.00 83 TRP A O 1
ATOM 674 N N . LEU A 1 84 ? 4.018 -5.910 -4.216 1.00 92.31 84 LEU A N 1
ATOM 675 C CA . LEU A 1 84 ? 2.557 -5.882 -4.206 1.00 92.31 84 LEU A CA 1
ATOM 676 C C . LEU A 1 84 ? 2.005 -5.874 -5.632 1.00 92.31 84 LEU A C 1
ATOM 678 O O . LEU A 1 84 ? 1.244 -6.757 -6.022 1.00 92.31 84 LEU A O 1
ATOM 682 N N . THR A 1 85 ? 2.350 -4.852 -6.413 1.00 93.31 85 THR A N 1
ATOM 683 C CA . THR A 1 85 ? 1.848 -4.647 -7.779 1.00 93.31 85 THR A CA 1
ATOM 684 C C . THR A 1 85 ? 2.618 -3.508 -8.456 1.00 93.31 85 THR A C 1
ATOM 686 O O . THR A 1 85 ? 3.157 -2.644 -7.749 1.00 93.31 85 THR A O 1
ATOM 689 N N . PRO A 1 86 ? 2.638 -3.437 -9.801 1.00 93.12 86 PRO A N 1
ATOM 690 C CA . PRO A 1 86 ? 3.140 -2.264 -10.501 1.00 93.12 86 PRO A CA 1
ATOM 691 C C . PRO A 1 86 ? 2.401 -0.987 -10.075 1.00 93.12 86 PRO A C 1
ATOM 693 O O . PRO A 1 86 ? 1.177 -0.985 -9.920 1.00 93.12 86 PRO A O 1
ATOM 696 N N . CYS A 1 87 ? 3.117 0.136 -9.975 1.00 92.31 87 CYS A N 1
ATOM 697 C CA . CYS A 1 87 ? 2.588 1.420 -9.507 1.00 92.31 87 CYS A CA 1
ATOM 698 C C . CYS A 1 87 ? 1.494 2.022 -10.401 1.00 92.31 87 CYS A C 1
ATOM 700 O O . CYS A 1 87 ? 0.797 2.942 -9.983 1.00 92.31 87 CYS A O 1
ATOM 702 N N . ARG A 1 88 ? 1.319 1.503 -11.622 1.00 90.38 88 ARG A N 1
ATOM 703 C CA . ARG A 1 88 ? 0.196 1.852 -12.508 1.00 90.38 88 ARG A CA 1
ATOM 704 C C . ARG A 1 88 ? -1.150 1.307 -12.011 1.00 90.38 88 ARG A C 1
ATOM 706 O O . ARG A 1 88 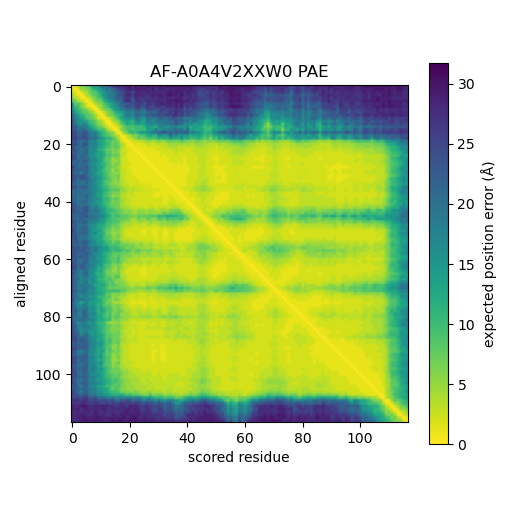? -2.184 1.752 -12.485 1.00 90.38 88 ARG A O 1
ATOM 713 N N . LYS A 1 89 ? -1.144 0.347 -11.080 1.00 93.75 89 LYS A N 1
ATOM 714 C CA . LYS A 1 89 ? -2.335 -0.315 -10.529 1.00 93.75 89 LYS A CA 1
ATOM 715 C C . LYS A 1 89 ? -2.503 0.034 -9.043 1.00 93.75 89 LYS A C 1
ATOM 717 O O . LYS A 1 89 ? -2.433 -0.847 -8.190 1.00 93.75 89 LYS A O 1
ATOM 722 N N . SER A 1 90 ? -2.665 1.320 -8.725 1.00 94.00 90 SER A N 1
ATOM 723 C CA . SER A 1 90 ? -2.766 1.813 -7.339 1.00 94.00 90 SER A CA 1
ATOM 724 C C . SER A 1 90 ? -3.984 1.276 -6.584 1.00 94.00 90 SER A C 1
ATOM 726 O O . SER A 1 90 ? -3.862 0.976 -5.403 1.00 94.00 90 SER A O 1
ATOM 728 N N . GLU A 1 91 ? -5.118 1.100 -7.262 1.00 95.25 91 GLU A N 1
ATOM 729 C CA . GLU A 1 91 ? -6.329 0.494 -6.682 1.00 95.25 91 GLU A CA 1
ATOM 730 C C . GLU A 1 91 ? -6.064 -0.956 -6.251 1.00 95.25 91 GLU A C 1
ATOM 732 O O . GLU A 1 91 ? -6.232 -1.305 -5.089 1.00 95.25 91 GLU A O 1
ATOM 737 N N . LEU A 1 92 ? -5.473 -1.767 -7.139 1.00 95.25 92 LEU A N 1
ATOM 738 C CA . LEU A 1 92 ? -5.083 -3.143 -6.812 1.00 95.25 92 LEU A CA 1
ATOM 739 C C . LEU A 1 92 ? -4.055 -3.202 -5.670 1.00 95.25 92 LEU A C 1
ATOM 741 O O . LEU A 1 92 ? -4.047 -4.145 -4.881 1.00 95.25 92 LEU A O 1
ATOM 745 N N . ALA A 1 93 ? -3.159 -2.212 -5.582 1.00 95.19 93 ALA A N 1
ATOM 746 C CA . ALA A 1 93 ? -2.227 -2.109 -4.462 1.00 95.19 93 ALA A CA 1
ATOM 747 C C . ALA A 1 93 ? -2.987 -1.894 -3.152 1.00 95.19 93 ALA A C 1
ATOM 749 O O . ALA A 1 93 ? -2.637 -2.498 -2.138 1.00 95.19 93 ALA A O 1
ATOM 750 N N . ALA A 1 94 ? -4.024 -1.053 -3.188 1.00 95.44 94 ALA A N 1
ATOM 751 C CA . ALA A 1 94 ? -4.852 -0.774 -2.035 1.00 95.44 94 ALA A CA 1
ATOM 752 C C . ALA A 1 94 ? -5.636 -2.004 -1.574 1.00 95.44 94 ALA A C 1
ATOM 754 O O . ALA A 1 94 ? -5.603 -2.316 -0.386 1.00 95.44 94 ALA A O 1
ATOM 755 N N . ASP A 1 95 ? -6.225 -2.756 -2.502 1.00 95.38 95 ASP A N 1
ATOM 756 C CA . ASP A 1 95 ? -6.936 -3.999 -2.187 1.00 95.38 95 ASP A CA 1
ATOM 757 C C . ASP A 1 95 ? -6.008 -5.032 -1.540 1.00 95.38 95 ASP A C 1
ATOM 759 O O . ASP A 1 95 ? -6.321 -5.592 -0.490 1.00 95.38 95 ASP A O 1
ATOM 763 N N . LYS A 1 96 ? -4.814 -5.244 -2.112 1.00 95.44 96 LYS A N 1
ATOM 764 C CA . LYS A 1 96 ? -3.825 -6.182 -1.552 1.00 95.44 96 LYS A CA 1
ATOM 765 C C . LYS A 1 96 ? -3.388 -5.795 -0.144 1.00 95.44 96 LYS A C 1
ATOM 767 O O . LYS A 1 96 ? -3.251 -6.656 0.720 1.00 95.44 96 LYS A O 1
ATOM 772 N N . LEU A 1 97 ? -3.164 -4.507 0.090 1.00 94.81 97 LEU A N 1
ATOM 773 C CA . LEU A 1 97 ? -2.793 -3.988 1.403 1.00 94.81 97 LEU A CA 1
ATOM 774 C C . LEU A 1 97 ? -3.946 -4.091 2.406 1.00 94.81 97 LEU A C 1
ATOM 776 O O . LEU A 1 97 ? -3.706 -4.424 3.562 1.00 94.81 97 LEU A O 1
ATOM 780 N N . ALA A 1 98 ? -5.188 -3.861 1.977 1.00 92.44 98 ALA A N 1
ATOM 781 C CA . ALA A 1 98 ? -6.362 -4.055 2.819 1.00 92.44 98 ALA A CA 1
ATOM 782 C C . ALA A 1 98 ? -6.524 -5.530 3.209 1.00 92.44 98 ALA A C 1
ATOM 784 O O . ALA A 1 98 ? -6.720 -5.817 4.387 1.00 92.44 98 ALA A O 1
ATOM 785 N N . ILE A 1 99 ? -6.358 -6.465 2.268 1.00 93.44 99 ILE A N 1
ATOM 786 C CA . ILE A 1 99 ? -6.365 -7.912 2.547 1.00 93.44 99 ILE A CA 1
ATOM 787 C C . ILE A 1 99 ? -5.258 -8.274 3.543 1.00 93.44 99 ILE A C 1
ATOM 789 O O . ILE A 1 99 ? -5.501 -9.027 4.481 1.00 93.44 99 ILE A O 1
ATOM 793 N N . LEU A 1 100 ? -4.059 -7.708 3.376 1.00 92.12 100 LEU A N 1
ATOM 794 C CA . LEU A 1 100 ? -2.926 -7.956 4.269 1.00 92.12 100 LEU A CA 1
ATOM 795 C C . LEU A 1 100 ? -3.181 -7.435 5.689 1.00 92.12 100 LEU A C 1
ATOM 797 O O . LEU A 1 100 ? -2.812 -8.097 6.654 1.00 92.12 100 LEU A O 1
ATOM 801 N N . LEU A 1 101 ? -3.798 -6.260 5.827 1.00 91.69 101 LEU A N 1
ATOM 802 C CA . LEU A 1 101 ? -3.987 -5.591 7.116 1.00 91.69 101 LEU A CA 1
ATOM 803 C C . LEU A 1 101 ? -5.261 -6.014 7.857 1.00 91.69 101 LEU A C 1
ATOM 805 O O . LEU A 1 101 ? -5.264 -6.005 9.085 1.00 91.69 101 LEU A O 1
ATOM 809 N N . THR A 1 102 ? -6.327 -6.389 7.145 1.00 91.12 102 THR A N 1
ATOM 810 C CA . THR A 1 102 ? -7.643 -6.705 7.735 1.00 91.12 102 THR A CA 1
ATOM 811 C C . THR A 1 102 ? -7.574 -7.732 8.872 1.00 91.12 102 THR A C 1
ATOM 813 O O . THR A 1 102 ? -8.132 -7.439 9.929 1.00 91.12 102 THR A O 1
ATOM 816 N N . PRO A 1 103 ? -6.867 -8.876 8.749 1.00 91.56 103 PRO A N 1
ATOM 817 C CA . PRO A 1 103 ? -6.797 -9.861 9.830 1.00 91.56 103 PRO A CA 1
ATOM 818 C C . PRO A 1 103 ? -6.166 -9.303 11.110 1.00 91.56 103 PRO A C 1
ATOM 820 O O . PRO A 1 103 ? -6.651 -9.561 12.206 1.00 91.56 103 PRO A O 1
ATOM 823 N N . TRP A 1 104 ? -5.115 -8.489 10.977 1.00 90.44 104 TRP A N 1
ATOM 824 C CA . TRP A 1 104 ? -4.429 -7.874 12.117 1.00 90.44 104 TRP A CA 1
ATOM 825 C C . TRP A 1 104 ? -5.270 -6.795 12.784 1.00 90.44 104 TRP A C 1
ATOM 827 O O . TRP A 1 104 ? -5.245 -6.654 14.002 1.00 90.44 104 TRP A O 1
ATOM 837 N N . VAL A 1 105 ? -6.017 -6.036 11.983 1.00 89.06 105 VAL A N 1
ATOM 838 C CA . VAL A 1 105 ? -6.945 -5.028 12.492 1.00 89.06 105 VAL A CA 1
ATOM 839 C C . VAL A 1 105 ? -8.103 -5.700 13.228 1.00 89.06 105 VAL A C 1
ATOM 841 O O . VAL A 1 105 ? -8.401 -5.305 14.348 1.00 89.06 105 VAL A O 1
ATOM 844 N N . ALA A 1 106 ? -8.697 -6.752 12.659 1.00 88.56 106 ALA A N 1
ATOM 845 C CA . ALA A 1 106 ? -9.764 -7.515 13.305 1.00 88.56 106 ALA A CA 1
ATOM 846 C C . ALA A 1 106 ? -9.300 -8.146 14.629 1.00 88.56 106 ALA A C 1
ATOM 848 O O . ALA A 1 106 ? -9.971 -7.988 15.642 1.00 88.56 106 ALA A O 1
ATOM 849 N N . ALA A 1 107 ? -8.118 -8.770 14.649 1.00 88.31 107 ALA A N 1
ATOM 850 C CA . ALA A 1 107 ? -7.546 -9.357 15.862 1.00 88.31 107 ALA A CA 1
ATOM 851 C C . ALA A 1 107 ? -7.215 -8.319 16.950 1.00 88.31 107 ALA A C 1
ATOM 853 O O . ALA A 1 107 ? -7.167 -8.650 18.133 1.00 88.31 107 ALA A O 1
ATOM 854 N N . ALA A 1 108 ? -6.952 -7.068 16.568 1.00 84.81 108 ALA A N 1
ATOM 855 C CA . ALA A 1 108 ? -6.706 -5.992 17.520 1.00 84.81 108 ALA A CA 1
ATOM 856 C C . ALA A 1 108 ? -7.996 -5.338 18.045 1.00 84.81 108 ALA A C 1
ATOM 858 O O . ALA A 1 108 ? -7.944 -4.692 19.084 1.00 84.81 108 ALA A O 1
ATOM 859 N N . PHE A 1 109 ? -9.122 -5.506 17.343 1.00 76.62 109 PHE A N 1
ATOM 860 C CA . PHE A 1 109 ? -10.449 -5.038 17.759 1.00 76.62 109 PHE A CA 1
ATOM 861 C C . PHE A 1 109 ? -11.280 -6.081 18.500 1.00 76.62 109 PHE A C 1
ATOM 863 O O . PHE A 1 109 ? -12.439 -5.796 18.787 1.00 76.62 109 PHE A O 1
ATOM 870 N N . ASP A 1 110 ? -10.736 -7.267 18.776 1.00 67.81 110 ASP A N 1
ATOM 871 C CA . ASP A 1 110 ? -11.470 -8.315 19.481 1.00 67.81 110 ASP A CA 1
ATOM 872 C C . ASP A 1 110 ? -11.978 -7.783 20.841 1.00 67.81 110 ASP A C 1
ATOM 874 O O . ASP A 1 110 ? -11.155 -7.517 21.726 1.00 67.81 110 ASP A O 1
ATOM 878 N N . PRO A 1 111 ? -13.305 -7.600 21.021 1.00 54.28 111 PRO A N 1
ATOM 879 C CA . PRO A 1 111 ? -13.882 -7.012 22.232 1.00 54.28 111 PRO A CA 1
ATOM 880 C C . PRO A 1 111 ? -13.539 -7.796 23.504 1.00 54.28 111 PRO A C 1
ATOM 882 O O . PRO A 1 111 ? -13.581 -7.244 24.597 1.00 54.28 111 PRO A O 1
ATOM 885 N N . LEU A 1 112 ? -13.159 -9.072 23.368 1.00 52.62 112 LEU A N 1
ATOM 886 C CA . LEU A 1 112 ? -12.774 -9.942 24.482 1.00 52.62 112 LEU A CA 1
ATOM 887 C C . LEU A 1 112 ? -11.427 -9.572 25.127 1.00 52.62 112 LEU A C 1
ATOM 889 O O . LEU A 1 112 ? -11.099 -10.099 26.188 1.00 52.62 112 LEU A O 1
ATOM 893 N N . ARG A 1 113 ? -10.629 -8.682 24.518 1.00 51.84 113 ARG A N 1
ATOM 894 C CA . ARG A 1 113 ? -9.380 -8.177 25.117 1.00 51.84 113 ARG A CA 1
ATOM 895 C C . ARG A 1 113 ? -9.572 -6.969 26.033 1.00 51.84 113 ARG A C 1
ATOM 897 O O . ARG A 1 113 ? -8.720 -6.754 26.891 1.00 51.84 113 ARG A O 1
ATOM 904 N N . ASP A 1 114 ? -10.660 -6.217 25.876 1.00 49.84 114 ASP A N 1
ATOM 905 C CA . ASP A 1 114 ? -10.922 -5.010 26.676 1.00 49.84 114 ASP A CA 1
ATOM 906 C C . ASP A 1 114 ? -11.515 -5.322 28.067 1.00 49.84 114 ASP A C 1
ATOM 908 O O . ASP A 1 114 ? -11.549 -4.443 28.921 1.00 49.84 114 ASP A O 1
ATOM 912 N N . GLU A 1 115 ? -11.912 -6.570 28.348 1.00 49.94 115 GLU A N 1
ATOM 913 C CA . GLU A 1 115 ? -12.367 -7.001 29.686 1.00 49.94 115 GLU A CA 1
ATOM 914 C C . GLU A 1 115 ? -11.231 -7.488 30.615 1.00 49.94 115 GLU A C 1
ATOM 916 O O . GLU A 1 115 ? -11.499 -7.917 31.736 1.00 49.94 115 GLU A O 1
ATOM 921 N N . GLN A 1 116 ? -9.962 -7.452 30.183 1.00 47.53 116 GLN A N 1
ATOM 922 C CA . GLN A 1 116 ? -8.824 -7.967 30.972 1.00 47.53 116 GLN A CA 1
ATOM 923 C C . GLN A 1 116 ? -7.785 -6.915 31.408 1.00 47.53 116 GLN A C 1
ATOM 925 O O . GLN A 1 116 ? -6.684 -7.301 31.810 1.00 47.53 116 GLN A O 1
ATOM 930 N N . LEU A 1 117 ? -8.103 -5.616 31.362 1.00 44.50 117 LEU A N 1
ATOM 931 C CA . LEU A 1 117 ? -7.232 -4.542 31.872 1.00 44.50 117 LEU A CA 1
ATOM 932 C C . LEU A 1 117 ? -7.811 -3.838 33.100 1.00 44.50 117 LEU A C 1
ATOM 934 O O . LEU A 1 117 ? -9.000 -3.458 33.063 1.00 44.50 117 LEU A O 1
#

Mean predicted aligned error: 9.05 Å

Sequence (117 aa):
MWIPPNAPAALPLPTYSGPWRARWHLTLLSLVMRRNGWKTQLRTTGPRHLLRIYSKCTPTIGESVSVAWGDGAWWYQSSTGLWLTPCRKSELAADKLAILLTPWVAAAFDPLRDEQL

Nearest PDB structures (foldseek):
  6pny-assembly1_A  TM=3.992E-01  e=3.009E-01  Francisella tularensis subsp. tularensis SCHU S4
  2gia-assembly1_G  TM=3.554E-01  e=2.438E+00  Trypanosoma brucei brucei TREU927
  4q05-assembly1_B  TM=4.479E-01  e=3.454E+00  uncultured bacterium
  4nen-assembly1_A  TM=4.574E-01  e=4.112E+00  Homo sapiens
  8jz0-assembly2_B  TM=3.025E-01  e=9.831E+00  Dioscoreophyllum cumminsii

Foldseek 3Di:
DDDDPPDPDPAPDFPADQQVVFVVLLVVLCVLLVVVVWHWDWDDDPSWIWIWIAHPVDRVQTWIWTWTDDPNAIFIATPVRDTQGGSVCSNSSNVSRCVVRVVVVVVVPPPVVVVPD

pLDDT: mean 82.02, std 16.59, range [41.94, 96.75]